Protein AF-A0A3S9YMA2-F1 (afdb_monomer)

Mean predicted aligned error: 4.72 Å

Organism: NCBI:txid47763

Radius of gyration: 15.09 Å; Cα contacts (8 Å, |Δi|>4): 323; chains: 1; bounding box: 39×30×45 Å

pLDDT: mean 90.82, std 11.55, range [39.09, 98.31]

InterPro domains:
  IPR035418 Transcription regulator HTH, AraC- type, ligand binding domain-like [PF14525] (20-142)

Secondary structure (DSSP, 8-state):
-EEEEEESTTS-GGGHHHHHHHHHHHHSS--EEE-TTGGG---EEEEEE-SS-EEEEEEESSEEEEE-HHHHHH--PPPEEEEEEEEE-EEEEEETTEEEEEETT-EEEEETTS-EEEEEE-SSS-EEEEEEEEEGGGS---------

Solvent-accessible surface area (backbone atoms only — not comparable to full-atom values): 7982 Å² total; per-residue (Å²): 123,51,77,49,80,48,67,26,76,91,44,60,44,72,54,13,34,62,51,48,52,54,50,46,45,71,76,44,81,67,58,49,75,50,53,93,43,42,70,56,32,60,31,40,40,37,39,39,42,65,79,79,32,37,40,34,42,37,38,28,57,40,36,37,39,36,36,46,69,68,56,51,74,72,50,92,67,78,56,31,34,36,40,36,39,27,73,33,34,37,38,37,41,35,45,81,94,45,73,45,79,42,46,54,80,37,76,49,79,44,57,60,83,51,47,34,42,37,40,43,33,23,69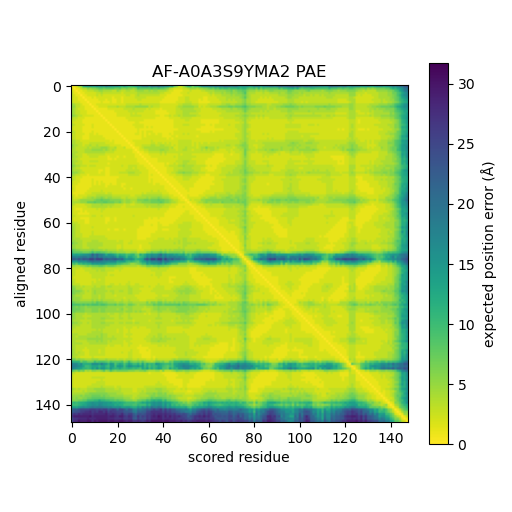,103,51,51,21,25,36,40,39,38,39,34,43,39,86,83,54,83,64,87,84,75,79,85,81,126

Sequence (148 aa):
MLVSNFSTEMVAAQDRFALWEEFATQSHMRNWMRSEHEDNFRATMRVLDMGDAQISTMTFPSLEVVRTPKLIRQQSDREFYQVNCVLAGAGGASQGDRNTSIRQGQLVLVDSSLPFRGQLHGEAENYAAVIIQLPRELLPLPWKPFNG

Foldseek 3Di:
DDKDKDWCPPPQQLCSQVVVLVVCVVQHQHWDKDDPRNSGKTKIKMWDDPDQKIKMKMWIAWMKTKDDPVSLVPDPDQKKKKKKQWQAFWWWKDWPPDIDTGHHRDIDIDTNNTIMMITTHHDVGTTIIMIMIHHCVVPVDPDDDDDD

Nearest PDB structures (foldseek):
  5fq0-assembly2_D  TM=7.059E-01  e=2.841E-05  Halomonas sp.
  5fpz-assembly1_A-2  TM=7.407E-01  e=8.085E-05  Yersinia enterocolitica subsp. enterocolitica 8081
  5fq0-assembly1_A  TM=6.322E-01  e=2.042E-05  Halomonas sp.
  3cew-assembly1_A  TM=6.800E-01  e=5.811E-05  Bacteroides fragilis NCTC 9343
  6o2d-assembly1_A  TM=7.081E-01  e=8.085E-05  Schizosaccharomyces pombe

Structure (mmCIF, N/CA/C/O backbone):
data_AF-A0A3S9YMA2-F1
#
_entry.id   AF-A0A3S9YMA2-F1
#
loop_
_atom_site.group_PDB
_atom_site.id
_atom_site.type_symbol
_atom_site.label_atom_id
_atom_site.label_alt_id
_atom_site.label_comp_id
_atom_site.label_asym_id
_atom_site.label_entity_id
_atom_site.label_seq_id
_atom_site.pdbx_PDB_ins_code
_atom_site.Cartn_x
_atom_site.Cartn_y
_atom_site.Cartn_z
_atom_site.occupancy
_atom_site.B_iso_or_equiv
_atom_site.auth_seq_id
_atom_site.auth_comp_id
_atom_site.auth_asym_id
_atom_site.auth_atom_id
_atom_site.pdbx_PDB_model_num
ATOM 1 N N . MET A 1 1 ? 7.849 -18.298 9.539 1.00 72.88 1 MET A N 1
ATOM 2 C CA . MET A 1 1 ? 6.623 -17.659 9.031 1.00 72.88 1 MET A CA 1
ATOM 3 C C . MET A 1 1 ? 5.928 -16.999 10.206 1.00 72.88 1 MET A C 1
ATOM 5 O O . MET A 1 1 ? 5.476 -17.706 11.101 1.00 72.88 1 MET A O 1
ATOM 9 N N . LEU A 1 2 ? 5.952 -15.669 10.255 1.00 90.94 2 LEU A N 1
ATOM 10 C CA . LEU A 1 2 ? 5.383 -14.867 11.342 1.00 90.94 2 LEU A CA 1
ATOM 11 C C . LEU A 1 2 ? 4.102 -14.192 10.846 1.00 90.94 2 LEU A C 1
ATOM 13 O O . LEU A 1 2 ? 4.028 -13.798 9.683 1.00 90.94 2 LEU A O 1
ATOM 17 N N . VAL A 1 3 ? 3.101 -14.076 11.720 1.00 94.38 3 VAL A N 1
ATOM 18 C CA . VAL A 1 3 ? 1.852 -13.365 11.429 1.00 94.38 3 VAL A CA 1
ATOM 19 C C . VAL A 1 3 ? 1.690 -12.210 12.403 1.00 94.38 3 VAL A C 1
ATOM 21 O O . VAL A 1 3 ? 1.643 -12.433 13.611 1.00 94.38 3 VAL A O 1
ATOM 24 N N . SER A 1 4 ? 1.522 -11.008 11.864 1.00 95.31 4 SER A N 1
ATOM 25 C CA . SER A 1 4 ? 1.221 -9.793 12.622 1.00 95.31 4 SER A CA 1
ATOM 26 C C . SER A 1 4 ? -0.198 -9.332 12.304 1.00 95.31 4 SER A C 1
ATOM 28 O O . SER A 1 4 ? -0.601 -9.325 11.142 1.00 95.31 4 SER A O 1
ATOM 30 N N . ASN A 1 5 ? -0.963 -8.952 13.327 1.00 96.50 5 ASN A N 1
ATOM 31 C CA . ASN A 1 5 ? -2.301 -8.380 13.171 1.00 96.50 5 ASN A CA 1
ATOM 32 C C . ASN A 1 5 ? -2.299 -6.953 13.717 1.00 96.50 5 ASN A C 1
ATOM 34 O O . ASN A 1 5 ? -1.744 -6.700 14.784 1.00 96.50 5 ASN A O 1
ATOM 38 N N . PHE A 1 6 ? -2.952 -6.053 12.998 1.00 97.25 6 PHE A N 1
ATOM 39 C CA . PHE A 1 6 ? -3.054 -4.638 13.308 1.00 97.25 6 PHE A CA 1
ATOM 40 C C . PHE A 1 6 ? -4.496 -4.165 13.100 1.00 97.25 6 PHE A C 1
ATOM 42 O O . PHE A 1 6 ? -5.152 -4.542 12.126 1.00 97.25 6 PHE A O 1
ATOM 49 N N . SER A 1 7 ? -4.993 -3.340 14.018 1.00 97.69 7 SER A N 1
ATOM 50 C CA . SER A 1 7 ? -6.315 -2.717 13.939 1.00 97.69 7 SER A CA 1
ATOM 51 C C . SER A 1 7 ? -6.288 -1.357 14.626 1.00 97.69 7 SER A C 1
ATOM 53 O O . SER A 1 7 ? -5.723 -1.222 15.712 1.00 97.69 7 SER A O 1
ATOM 55 N N . THR A 1 8 ? -6.938 -0.362 14.023 1.00 97.94 8 THR A N 1
ATOM 56 C CA . THR A 1 8 ? -7.112 0.970 14.623 1.00 97.94 8 THR A CA 1
ATOM 57 C C . THR A 1 8 ? -8.411 1.103 15.428 1.00 97.94 8 THR A C 1
ATOM 59 O O . THR A 1 8 ? -8.684 2.162 15.992 1.00 97.94 8 THR A O 1
ATOM 62 N N . GLU A 1 9 ? -9.233 0.050 15.526 1.00 94.88 9 GLU A N 1
ATOM 63 C CA . GLU A 1 9 ? -10.564 0.123 16.153 1.00 94.88 9 GLU A CA 1
ATOM 64 C C . GLU A 1 9 ? -10.530 0.557 17.622 1.00 94.88 9 GLU A C 1
ATOM 66 O O . GLU A 1 9 ? -11.373 1.348 18.050 1.00 94.88 9 GLU A O 1
ATOM 71 N N . MET A 1 10 ? -9.536 0.076 18.371 1.00 95.00 10 MET A N 1
ATOM 72 C CA . MET A 1 10 ? -9.362 0.355 19.802 1.00 95.00 10 MET A CA 1
ATOM 73 C C . MET A 1 10 ? -8.494 1.591 20.078 1.00 95.00 10 MET A C 1
ATOM 75 O O . MET A 1 10 ? -8.147 1.863 21.224 1.00 95.00 10 MET A O 1
ATOM 79 N N . VAL A 1 11 ? -8.144 2.344 19.034 1.00 97.25 11 VAL A N 1
ATOM 80 C CA . VAL A 1 11 ? -7.340 3.569 19.113 1.00 97.25 11 VAL A CA 1
ATOM 81 C C . VAL A 1 11 ? -8.274 4.779 19.096 1.00 97.25 11 VAL A C 1
ATOM 83 O O . VAL A 1 11 ? -9.330 4.741 18.451 1.00 97.25 11 VAL A O 1
ATOM 86 N N . ALA A 1 12 ? -7.910 5.849 19.807 1.00 97.56 12 ALA A N 1
ATOM 87 C CA . ALA A 1 12 ? -8.648 7.110 19.771 1.00 97.56 12 ALA A CA 1
ATOM 88 C C . ALA A 1 12 ? -8.699 7.654 18.334 1.00 97.56 12 ALA A C 1
ATOM 90 O O . ALA A 1 12 ? -7.711 7.572 17.613 1.00 97.56 12 ALA A O 1
ATOM 91 N N . ALA A 1 13 ? -9.853 8.182 17.909 1.00 97.31 13 ALA A N 1
ATOM 92 C CA . ALA A 1 13 ? -10.137 8.471 16.497 1.00 97.31 13 ALA A CA 1
ATOM 93 C C . ALA A 1 13 ? -9.059 9.337 15.816 1.00 97.31 13 ALA A C 1
ATOM 95 O O . ALA A 1 13 ? -8.569 8.963 14.753 1.00 97.31 13 ALA A O 1
ATOM 96 N N . GLN A 1 14 ? -8.631 10.399 16.501 1.00 96.75 14 GLN A N 1
ATOM 97 C CA . GLN A 1 14 ? -7.607 11.348 16.054 1.00 96.75 14 GLN A CA 1
ATOM 98 C C . GLN A 1 14 ? -6.211 10.731 15.841 1.00 96.75 14 GLN A C 1
ATOM 100 O O . GLN A 1 14 ? -5.421 11.260 15.070 1.00 96.75 14 GLN A O 1
ATOM 105 N N . ASP A 1 15 ? -5.907 9.607 16.497 1.00 97.94 15 ASP A N 1
ATOM 106 C CA . ASP A 1 15 ? -4.587 8.965 16.441 1.00 97.94 15 ASP A CA 1
ATOM 107 C C . ASP A 1 15 ? -4.554 7.797 15.436 1.00 97.94 15 ASP A C 1
ATOM 109 O O . ASP A 1 15 ? -3.498 7.227 15.155 1.00 97.94 15 ASP A O 1
ATOM 113 N N . ARG A 1 16 ? -5.712 7.414 14.875 1.00 98.25 16 ARG A N 1
ATOM 114 C CA . ARG A 1 16 ? -5.843 6.213 14.033 1.00 98.25 16 ARG A CA 1
ATOM 115 C C . ARG A 1 16 ? -5.034 6.295 12.751 1.00 98.25 16 ARG A C 1
ATOM 117 O O . ARG A 1 16 ? -4.395 5.313 12.381 1.00 98.25 16 ARG A O 1
ATOM 124 N N . PHE A 1 17 ? -5.091 7.434 12.066 1.00 98.19 17 PHE A N 1
ATOM 125 C CA . PHE A 1 17 ? -4.413 7.593 10.784 1.00 98.19 17 PHE A CA 1
ATOM 126 C C . PHE A 1 17 ? -2.895 7.624 10.948 1.00 98.19 17 PHE A C 1
ATOM 128 O O . PHE A 1 17 ? -2.199 6.903 10.239 1.00 98.19 17 PHE A O 1
ATOM 135 N N . ALA A 1 18 ? -2.393 8.374 11.933 1.00 97.56 18 ALA A N 1
ATOM 136 C CA . ALA A 1 18 ? -0.966 8.422 12.240 1.00 97.56 18 ALA A CA 1
ATOM 137 C C . ALA A 1 18 ? -0.414 7.023 12.565 1.00 97.56 18 ALA A C 1
ATOM 139 O O . ALA A 1 18 ? 0.621 6.621 12.036 1.00 97.56 18 ALA A O 1
ATOM 140 N N . LEU A 1 19 ? -1.149 6.242 13.365 1.00 97.56 19 LEU A N 1
ATOM 141 C CA . LEU A 1 19 ? -0.754 4.873 13.685 1.00 97.56 19 LEU A CA 1
ATOM 142 C C . LEU A 1 19 ? -0.812 3.940 12.462 1.00 97.56 19 LEU A C 1
ATOM 144 O O . LEU A 1 19 ? 0.060 3.088 12.294 1.00 97.56 19 LEU A O 1
ATOM 148 N N . TRP A 1 20 ? -1.823 4.087 11.600 1.00 97.62 20 TRP A N 1
ATOM 149 C CA . TRP A 1 20 ? -1.891 3.351 10.334 1.00 97.62 20 TRP A CA 1
ATOM 150 C C . TRP A 1 20 ? -0.695 3.669 9.430 1.00 97.62 20 TRP A C 1
ATOM 152 O O . TRP A 1 20 ? -0.083 2.748 8.892 1.00 97.62 20 TRP A O 1
ATOM 162 N N . GLU A 1 21 ? -0.343 4.949 9.279 1.00 97.06 21 GLU A N 1
ATOM 163 C CA . GLU A 1 21 ? 0.790 5.382 8.459 1.00 97.06 21 GLU A CA 1
ATOM 164 C C . GLU A 1 21 ? 2.114 4.810 8.974 1.00 97.06 21 GLU A C 1
ATOM 166 O O . GLU A 1 21 ? 2.921 4.312 8.181 1.00 97.06 21 GLU A O 1
ATOM 171 N N . GLU A 1 22 ? 2.322 4.836 10.291 1.00 96.00 22 GLU A N 1
ATOM 172 C CA . GLU A 1 22 ? 3.498 4.245 10.922 1.00 96.00 22 GLU A CA 1
ATOM 173 C C . GLU A 1 22 ? 3.581 2.743 10.631 1.00 96.00 22 GLU A C 1
ATOM 175 O O . GLU A 1 22 ? 4.610 2.269 10.142 1.00 96.00 22 GLU A O 1
ATOM 180 N N . PHE A 1 23 ? 2.492 2.005 10.868 1.00 95.69 23 PHE A N 1
ATOM 181 C CA . PHE A 1 23 ? 2.464 0.561 10.656 1.00 95.69 23 PHE A CA 1
ATOM 182 C C . PHE A 1 23 ? 2.682 0.201 9.181 1.00 95.69 23 PHE A C 1
ATOM 184 O O . PHE A 1 23 ? 3.560 -0.601 8.870 1.00 95.69 23 PHE A O 1
ATOM 191 N N . ALA A 1 24 ? 1.956 0.847 8.263 1.00 94.75 24 ALA A N 1
ATOM 192 C CA . ALA A 1 24 ? 2.082 0.616 6.826 1.00 94.75 24 ALA A CA 1
ATOM 193 C C . ALA A 1 24 ? 3.486 0.960 6.298 1.00 94.75 24 ALA A C 1
ATOM 195 O O . ALA A 1 24 ? 3.993 0.286 5.407 1.00 94.75 24 ALA A O 1
ATOM 196 N N . THR A 1 25 ? 4.149 1.973 6.863 1.00 91.50 25 THR A N 1
ATOM 197 C CA . THR A 1 25 ? 5.535 2.325 6.513 1.00 91.50 25 THR A CA 1
ATOM 198 C C . THR A 1 25 ? 6.550 1.273 6.964 1.00 91.50 25 THR A C 1
ATOM 200 O O . THR A 1 25 ? 7.616 1.164 6.359 1.00 91.50 25 THR A O 1
ATOM 203 N N . GLN A 1 26 ? 6.256 0.534 8.036 1.00 89.31 26 GLN A N 1
ATOM 204 C CA . GLN A 1 26 ? 7.120 -0.532 8.545 1.00 89.31 26 GLN A CA 1
ATOM 205 C C . GLN A 1 26 ? 6.874 -1.865 7.833 1.00 89.31 26 GLN A C 1
ATOM 207 O O . GLN A 1 26 ? 7.820 -2.624 7.628 1.00 89.31 26 GLN A O 1
ATOM 212 N N . SER A 1 27 ? 5.624 -2.165 7.470 1.00 87.81 27 SER A N 1
ATOM 213 C CA . SER A 1 27 ? 5.280 -3.414 6.788 1.00 87.81 27 SER A CA 1
ATOM 214 C C . SER A 1 27 ? 5.489 -3.347 5.279 1.00 87.81 27 SER A C 1
ATOM 216 O O . SER A 1 27 ? 5.941 -4.333 4.704 1.00 87.81 27 SER A O 1
ATOM 218 N N . HIS A 1 28 ? 5.203 -2.210 4.641 1.00 89.94 28 HIS A N 1
ATOM 219 C CA . HIS A 1 28 ? 5.225 -2.064 3.186 1.00 89.94 28 HIS A CA 1
ATOM 220 C C . HIS A 1 28 ? 6.333 -1.140 2.693 1.00 89.94 28 HIS A C 1
ATOM 222 O O . HIS A 1 28 ? 7.029 -0.479 3.460 1.00 89.94 28 HIS A O 1
ATOM 228 N N . MET A 1 29 ? 6.489 -1.063 1.366 1.00 88.56 29 MET A N 1
ATOM 229 C CA . MET A 1 29 ? 7.338 -0.031 0.775 1.00 88.56 29 MET A CA 1
ATOM 230 C C . MET A 1 29 ? 6.850 1.349 1.223 1.00 88.56 29 MET A C 1
ATOM 232 O O . MET A 1 29 ? 5.651 1.629 1.204 1.00 88.56 29 MET A O 1
ATOM 236 N N . ARG A 1 30 ? 7.779 2.231 1.600 1.00 90.88 30 ARG A N 1
ATOM 237 C CA . ARG A 1 30 ? 7.412 3.549 2.119 1.00 90.88 30 ARG A CA 1
ATOM 238 C C . ARG A 1 30 ? 6.690 4.379 1.056 1.00 90.88 30 ARG A C 1
ATOM 240 O O . ARG A 1 30 ? 7.196 4.564 -0.054 1.00 90.88 30 ARG A O 1
ATOM 247 N N . ASN A 1 31 ? 5.550 4.944 1.434 1.00 94.12 31 ASN A N 1
ATOM 248 C CA . ASN A 1 31 ? 4.759 5.852 0.613 1.00 94.12 31 ASN A CA 1
ATOM 249 C C . ASN A 1 31 ? 4.336 7.063 1.444 1.00 94.12 31 ASN A C 1
ATOM 251 O O . ASN A 1 31 ? 4.257 6.977 2.664 1.00 94.12 31 ASN A O 1
ATOM 255 N N . TRP A 1 32 ? 4.031 8.170 0.776 1.00 96.31 32 TR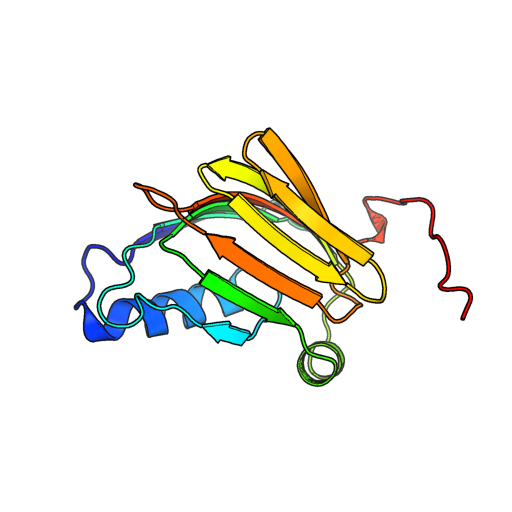P A N 1
ATOM 256 C CA . TRP A 1 32 ? 3.191 9.211 1.359 1.00 96.31 32 TRP A CA 1
ATOM 257 C C . TRP A 1 32 ? 1.736 8.771 1.291 1.00 96.31 32 TRP A C 1
ATOM 259 O O . TRP A 1 32 ? 1.315 8.227 0.266 1.00 96.31 32 TRP A O 1
ATOM 269 N N . MET A 1 33 ? 0.982 9.033 2.352 1.00 97.69 33 MET A N 1
ATOM 270 C CA . MET A 1 33 ? -0.432 8.693 2.448 1.00 97.69 33 MET A CA 1
ATOM 271 C C . MET A 1 33 ? -1.260 9.927 2.798 1.00 97.69 33 MET A C 1
ATOM 273 O O . MET A 1 33 ? -0.789 10.815 3.501 1.00 97.69 33 MET A O 1
ATOM 277 N N . ARG A 1 34 ? -2.488 9.988 2.283 1.00 97.31 34 ARG A N 1
ATOM 278 C CA . ARG A 1 34 ? -3.483 11.014 2.626 1.00 97.31 34 ARG A CA 1
ATOM 279 C C . ARG A 1 34 ? -4.876 10.412 2.570 1.00 97.31 34 ARG A C 1
ATOM 281 O O . ARG A 1 34 ? -5.148 9.596 1.689 1.00 97.31 34 ARG A O 1
ATOM 288 N N . SER A 1 35 ? -5.770 10.830 3.454 1.00 96.62 35 SER A N 1
ATOM 289 C CA . SER A 1 35 ? -7.166 10.390 3.430 1.00 96.62 35 SER A CA 1
ATOM 290 C C . SER A 1 35 ? -8.122 11.552 3.691 1.00 96.62 35 SER A C 1
ATOM 292 O O . SER A 1 35 ? -7.779 12.537 4.330 1.00 96.62 35 SER A O 1
ATOM 294 N N . GLU A 1 36 ? -9.357 11.441 3.211 1.00 94.88 36 GLU A N 1
ATOM 295 C CA . GLU A 1 36 ? -10.450 12.320 3.656 1.00 94.88 36 GLU A CA 1
ATOM 296 C C . GLU A 1 36 ? -11.011 11.878 5.020 1.00 94.88 36 GLU A C 1
ATOM 298 O O . GLU A 1 36 ? -11.837 12.562 5.615 1.00 94.88 36 GLU A O 1
ATOM 303 N N . HIS A 1 37 ? -10.550 10.731 5.529 1.00 94.75 37 HIS A N 1
ATOM 304 C CA . HIS A 1 37 ? -10.999 10.109 6.770 1.00 94.75 37 HIS A CA 1
ATOM 305 C C . HIS A 1 37 ? -9.916 10.114 7.861 1.00 94.75 37 HIS A C 1
ATOM 307 O O . HIS A 1 37 ? -9.955 9.263 8.750 1.00 94.75 37 HIS A O 1
ATOM 313 N N . GLU A 1 38 ? -8.943 11.032 7.805 1.00 95.81 38 GLU A N 1
ATOM 314 C CA . GLU A 1 38 ? -7.831 11.096 8.773 1.00 95.81 38 GLU A CA 1
ATOM 315 C C . GLU A 1 38 ? -8.321 11.235 10.222 1.00 95.81 38 GLU A C 1
ATOM 317 O O . GLU A 1 38 ? -7.818 10.538 11.103 1.00 95.81 38 GLU A O 1
ATOM 322 N N . ASP A 1 39 ? -9.389 12.007 10.447 1.00 95.19 39 ASP A N 1
ATOM 323 C CA . ASP A 1 39 ? -10.002 12.217 11.768 1.00 95.19 39 ASP A CA 1
ATOM 324 C C . ASP A 1 39 ? -10.571 10.931 12.403 1.00 95.19 39 ASP A C 1
ATOM 326 O O . ASP A 1 39 ? -10.870 10.896 13.600 1.00 95.19 39 ASP A O 1
ATOM 330 N N . ASN A 1 40 ? -10.797 9.876 11.608 1.00 95.69 40 ASN A N 1
ATOM 331 C CA . ASN A 1 40 ? -11.425 8.637 12.065 1.00 95.69 40 ASN A CA 1
ATOM 332 C C . ASN A 1 40 ? -11.099 7.424 11.170 1.00 95.69 40 ASN A C 1
ATOM 334 O O . ASN A 1 40 ? -11.992 6.704 10.711 1.00 95.69 40 ASN A O 1
ATOM 338 N N . PHE A 1 41 ? -9.813 7.174 10.928 1.00 96.75 41 PHE A N 1
ATOM 339 C CA . PHE A 1 41 ? -9.362 6.163 9.969 1.00 96.75 41 PHE A CA 1
ATOM 340 C C . PHE A 1 41 ? -9.466 4.723 10.513 1.00 96.75 41 PHE A C 1
ATOM 342 O O . PHE A 1 41 ? -8.525 4.178 11.094 1.00 96.75 41 PHE A O 1
ATOM 349 N N . ARG A 1 42 ? -10.632 4.083 10.367 1.00 96.56 42 ARG A N 1
ATOM 350 C CA . ARG A 1 42 ? -10.880 2.703 10.832 1.00 96.56 42 ARG A CA 1
ATOM 351 C C . ARG A 1 42 ? -10.322 1.675 9.852 1.00 96.56 42 ARG A C 1
ATOM 353 O O . ARG A 1 42 ? -10.939 1.410 8.826 1.00 96.56 42 ARG A O 1
ATOM 360 N N . ALA A 1 43 ? -9.193 1.073 10.196 1.00 97.38 43 ALA A N 1
ATOM 361 C CA . ALA A 1 43 ? -8.469 0.169 9.323 1.00 97.38 43 ALA A CA 1
ATOM 362 C C . ALA A 1 43 ? -7.991 -1.084 10.055 1.00 97.38 43 ALA A C 1
ATOM 364 O O . ALA A 1 43 ? -7.735 -1.074 11.261 1.00 97.38 43 ALA A O 1
ATOM 365 N N . THR A 1 44 ? -7.848 -2.163 9.293 1.00 98.00 44 THR A N 1
ATOM 366 C CA . THR A 1 44 ? -7.259 -3.422 9.749 1.00 9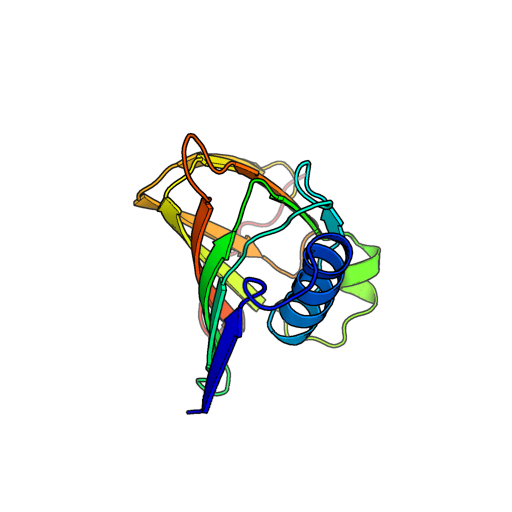8.00 44 THR A CA 1
ATOM 367 C C . THR A 1 44 ? -6.218 -3.894 8.748 1.00 98.00 44 THR A C 1
ATOM 369 O O . THR A 1 44 ? -6.346 -3.671 7.543 1.00 98.00 44 THR A O 1
ATOM 372 N N . MET A 1 45 ? -5.177 -4.549 9.249 1.00 98.00 45 MET A N 1
ATOM 373 C CA . MET A 1 45 ? -4.142 -5.167 8.435 1.00 98.00 45 MET A CA 1
ATOM 374 C C . MET A 1 45 ? -3.671 -6.456 9.097 1.00 98.00 45 MET A C 1
ATOM 376 O O . MET A 1 45 ? -3.453 -6.518 10.305 1.00 98.00 45 MET A O 1
ATOM 380 N N . ARG A 1 46 ? -3.475 -7.494 8.294 1.00 97.94 46 ARG A N 1
ATOM 381 C CA . ARG A 1 46 ? -2.807 -8.724 8.704 1.00 97.94 46 ARG A CA 1
ATOM 382 C C . ARG A 1 46 ? -1.656 -8.975 7.759 1.00 97.94 46 ARG A C 1
ATOM 384 O O . ARG A 1 46 ? -1.864 -8.975 6.552 1.00 97.94 46 ARG A O 1
ATOM 391 N N . VAL A 1 47 ? -0.472 -9.195 8.307 1.00 97.69 47 VAL A N 1
ATOM 392 C CA . VAL A 1 47 ? 0.771 -9.375 7.559 1.00 97.69 47 VAL A CA 1
ATOM 393 C C . VAL A 1 47 ? 1.314 -10.771 7.829 1.00 97.69 47 VAL A C 1
ATOM 395 O O . VAL A 1 47 ? 1.393 -11.202 8.977 1.00 97.69 47 VAL A O 1
ATOM 398 N N . LEU A 1 48 ? 1.667 -11.471 6.760 1.00 96.81 48 LEU A N 1
ATOM 399 C CA . LEU A 1 48 ? 2.315 -12.770 6.739 1.00 96.81 48 LEU A CA 1
ATOM 400 C C . LEU A 1 48 ? 3.712 -12.598 6.140 1.00 96.81 48 LEU A C 1
ATOM 402 O O . LEU A 1 48 ? 3.853 -12.309 4.951 1.00 96.81 48 LEU A O 1
ATOM 406 N N . ASP A 1 49 ? 4.730 -12.812 6.965 1.00 93.62 49 ASP A N 1
ATOM 407 C CA . ASP A 1 49 ? 6.128 -12.812 6.540 1.00 93.62 49 ASP A CA 1
ATOM 408 C C . ASP A 1 49 ? 6.539 -14.218 6.069 1.00 93.62 49 ASP A C 1
ATOM 410 O O . ASP A 1 49 ? 6.469 -15.199 6.832 1.00 93.62 49 ASP A O 1
ATOM 414 N N . MET A 1 50 ? 6.954 -14.306 4.802 1.00 91.62 50 MET A N 1
ATOM 415 C CA . MET A 1 50 ? 7.405 -15.523 4.125 1.00 91.62 50 MET A CA 1
ATOM 416 C C . MET A 1 50 ? 8.892 -15.459 3.724 1.00 91.62 50 MET A C 1
ATOM 418 O O . MET A 1 50 ? 9.305 -16.137 2.783 1.00 91.62 50 MET A O 1
ATOM 422 N N . GLY A 1 51 ? 9.711 -14.681 4.436 1.00 89.38 51 GLY A N 1
ATOM 423 C CA . GLY A 1 51 ? 11.129 -14.490 4.136 1.00 89.38 51 GLY A CA 1
ATOM 424 C C . GLY A 1 51 ? 11.320 -13.398 3.091 1.00 89.38 51 GLY A C 1
ATOM 425 O O . GLY A 1 51 ? 11.132 -12.223 3.381 1.00 89.38 51 GLY A O 1
ATOM 426 N N . ASP A 1 52 ? 11.678 -13.776 1.864 1.00 87.69 52 ASP A N 1
ATOM 427 C CA . ASP A 1 52 ? 11.902 -12.800 0.790 1.00 87.69 52 ASP A CA 1
ATOM 428 C C . ASP A 1 52 ? 10.602 -12.151 0.289 1.00 87.69 52 ASP A C 1
ATOM 430 O O . ASP A 1 52 ? 10.661 -11.119 -0.365 1.00 87.69 52 ASP A O 1
ATOM 434 N N . ALA A 1 53 ? 9.432 -12.726 0.580 1.00 91.00 53 ALA A N 1
ATOM 435 C CA . ALA A 1 53 ? 8.137 -12.174 0.195 1.00 91.00 53 ALA A CA 1
ATOM 436 C C . ALA A 1 53 ? 7.257 -11.890 1.416 1.00 91.00 53 ALA A C 1
ATOM 438 O O . ALA A 1 53 ? 7.322 -12.581 2.435 1.00 91.00 53 ALA A O 1
ATOM 439 N N . GLN A 1 54 ? 6.370 -10.910 1.272 1.00 93.81 54 GLN A N 1
ATOM 440 C CA . GLN A 1 54 ? 5.366 -10.563 2.268 1.00 93.81 54 GLN A CA 1
ATOM 441 C C . GLN A 1 54 ? 3.975 -10.588 1.634 1.00 93.81 54 GLN A C 1
ATOM 443 O O . GLN A 1 54 ? 3.774 -10.072 0.534 1.00 93.81 54 GLN A O 1
ATOM 448 N N . ILE A 1 55 ? 3.005 -11.167 2.339 1.00 96.94 55 ILE A N 1
ATOM 449 C CA . ILE A 1 55 ? 1.589 -11.119 1.965 1.00 96.94 55 ILE A CA 1
ATOM 450 C C . ILE A 1 55 ? 0.844 -10.367 3.052 1.00 96.94 55 ILE A C 1
ATOM 452 O O . ILE A 1 55 ? 1.046 -10.613 4.236 1.00 96.94 55 ILE A O 1
ATOM 456 N N . SER A 1 56 ? -0.056 -9.475 2.670 1.00 97.75 56 SER A N 1
ATOM 457 C CA . SER A 1 56 ? -0.907 -8.772 3.618 1.00 97.75 56 SER A CA 1
ATOM 458 C C . SER A 1 56 ? -2.344 -8.709 3.135 1.00 97.75 56 SER A C 1
ATOM 460 O O . SER A 1 56 ? -2.603 -8.610 1.941 1.00 97.75 56 SER A O 1
ATOM 462 N N . THR A 1 57 ? -3.285 -8.773 4.068 1.00 98.19 57 THR A N 1
ATOM 463 C CA . THR A 1 57 ? -4.699 -8.484 3.819 1.00 98.19 57 THR A CA 1
ATOM 464 C C . THR A 1 57 ? -5.082 -7.255 4.610 1.00 98.19 57 THR A C 1
ATOM 466 O O . THR A 1 57 ? -4.729 -7.164 5.787 1.00 98.19 57 THR A O 1
ATOM 469 N N . MET A 1 58 ? -5.806 -6.328 3.999 1.00 97.50 58 MET A N 1
ATOM 470 C CA . MET A 1 58 ? -6.148 -5.074 4.654 1.00 97.50 58 MET A CA 1
ATOM 471 C C . MET A 1 58 ? -7.483 -4.520 4.191 1.00 97.50 58 MET A C 1
ATOM 473 O O . MET A 1 58 ? -7.890 -4.726 3.046 1.00 97.50 58 MET A O 1
ATOM 477 N N . THR A 1 59 ? -8.100 -3.775 5.101 1.00 97.81 59 THR A N 1
ATOM 478 C CA . THR A 1 59 ? -9.353 -3.061 4.893 1.00 97.81 59 THR A CA 1
ATOM 479 C C . THR A 1 59 ? -9.196 -1.661 5.467 1.00 97.81 59 THR A C 1
ATOM 481 O O . THR A 1 59 ? -8.811 -1.534 6.630 1.00 97.81 59 THR A O 1
ATOM 484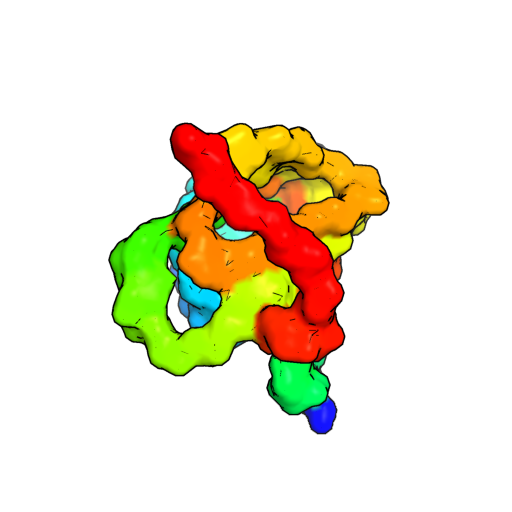 N N . PHE A 1 60 ? -9.467 -0.622 4.678 1.00 97.38 60 PHE A N 1
ATOM 485 C CA . PHE A 1 60 ? -9.279 0.774 5.083 1.00 97.38 60 PHE A CA 1
ATOM 486 C C . PHE A 1 60 ? -10.195 1.738 4.293 1.00 97.38 60 PHE A C 1
ATOM 488 O O . PHE A 1 60 ? -10.645 1.381 3.203 1.00 97.38 60 PHE A O 1
ATOM 495 N N . PRO A 1 61 ? -10.500 2.946 4.810 1.00 96.81 61 PRO A N 1
ATOM 496 C CA . PRO A 1 61 ? -11.276 3.962 4.089 1.00 96.81 61 PRO A CA 1
ATOM 497 C C . PRO A 1 61 ? -10.559 4.478 2.833 1.00 96.81 61 PRO A C 1
ATOM 499 O O . PRO A 1 61 ? -9.417 4.119 2.578 1.00 96.81 61 PRO A O 1
ATOM 502 N N . SER A 1 62 ? -11.181 5.374 2.063 1.00 96.56 62 SER A N 1
ATOM 503 C CA . SER A 1 62 ? -10.528 5.971 0.887 1.00 96.56 62 SER A CA 1
ATOM 504 C C . SER A 1 62 ? -9.144 6.555 1.214 1.00 96.56 62 SER A C 1
ATOM 506 O O . SER A 1 62 ? -8.985 7.302 2.181 1.00 96.56 62 SER A O 1
ATOM 508 N N . LEU A 1 63 ? -8.139 6.206 0.411 1.00 97.44 63 LEU A N 1
ATOM 509 C CA . LEU A 1 63 ? -6.729 6.493 0.659 1.00 97.44 63 LEU A CA 1
ATOM 510 C C . LEU A 1 63 ? -6.023 6.873 -0.642 1.00 97.44 63 LEU A C 1
ATOM 512 O O . LEU A 1 63 ? -6.092 6.171 -1.651 1.00 97.44 63 LEU A O 1
ATOM 516 N N . GLU A 1 64 ? -5.285 7.970 -0.596 1.00 97.94 64 GLU A N 1
ATOM 517 C CA . GLU A 1 64 ? -4.325 8.343 -1.620 1.00 97.94 64 GLU A CA 1
ATOM 518 C C . GLU A 1 64 ? -2.927 7.900 -1.192 1.00 97.94 64 GLU A C 1
ATOM 520 O O . GLU A 1 64 ? -2.504 8.144 -0.064 1.00 97.94 64 GLU A O 1
ATOM 525 N N . VAL A 1 65 ? -2.204 7.258 -2.109 1.00 97.50 65 VAL A N 1
ATOM 526 C CA . VAL A 1 65 ? -0.852 6.742 -1.883 1.00 97.50 65 VAL A CA 1
ATOM 527 C C . VAL A 1 65 ? 0.073 7.306 -2.951 1.00 97.50 65 VAL A C 1
ATOM 529 O O . VAL A 1 65 ? -0.218 7.215 -4.144 1.00 97.50 65 VAL A O 1
ATOM 532 N N . VAL A 1 66 ? 1.202 7.883 -2.546 1.00 97.31 66 VAL A N 1
ATOM 533 C CA . VAL A 1 66 ? 2.179 8.471 -3.469 1.00 97.31 66 VAL A CA 1
ATOM 534 C C . VAL A 1 66 ? 3.582 7.992 -3.141 1.00 97.31 66 VAL A C 1
ATOM 536 O O . VAL A 1 66 ? 4.117 8.253 -2.062 1.00 97.31 66 VAL A O 1
ATOM 539 N N . ARG A 1 67 ? 4.238 7.382 -4.125 1.00 94.88 67 ARG A N 1
ATOM 540 C CA . ARG A 1 67 ? 5.667 7.087 -4.060 1.00 94.88 67 ARG A CA 1
ATOM 541 C C . ARG A 1 67 ? 6.439 8.086 -4.897 1.00 94.88 67 ARG A C 1
ATOM 543 O O . ARG A 1 67 ? 6.209 8.229 -6.095 1.00 94.88 67 ARG A O 1
ATOM 550 N N . THR A 1 68 ? 7.364 8.792 -4.257 1.00 94.31 68 THR A N 1
ATOM 551 C CA . THR A 1 68 ? 8.127 9.875 -4.889 1.00 94.31 68 THR A CA 1
ATOM 552 C C . THR A 1 68 ? 9.554 9.436 -5.228 1.00 94.31 68 THR A C 1
ATOM 554 O O . THR A 1 68 ? 10.097 8.559 -4.551 1.00 94.31 68 THR A O 1
ATOM 557 N N . PRO A 1 69 ? 10.229 10.097 -6.191 1.00 93.06 69 PRO A N 1
ATOM 558 C CA . PRO A 1 69 ? 11.653 9.867 -6.453 1.00 93.06 69 PRO A CA 1
ATOM 559 C C . PRO A 1 69 ? 12.536 10.029 -5.209 1.00 93.06 69 PRO A C 1
ATOM 561 O O . PRO A 1 69 ? 13.538 9.334 -5.063 1.00 93.06 69 PRO A O 1
ATOM 564 N N . LYS A 1 70 ? 12.167 10.940 -4.298 1.00 92.31 70 LYS A N 1
ATOM 565 C CA . LYS A 1 70 ? 12.889 11.154 -3.039 1.00 92.31 70 LYS A CA 1
ATOM 566 C C . LYS A 1 70 ? 12.824 9.915 -2.145 1.00 92.31 70 LYS A C 1
ATOM 568 O O . LYS A 1 70 ? 13.863 9.497 -1.652 1.00 92.31 70 LYS A O 1
ATOM 573 N N . LEU A 1 71 ? 11.637 9.323 -1.981 1.00 90.88 71 LEU A N 1
ATOM 574 C CA . LEU A 1 71 ? 11.462 8.102 -1.188 1.00 90.88 71 LEU A CA 1
ATOM 575 C C . LEU A 1 71 ? 12.241 6.923 -1.779 1.00 90.88 71 LEU A C 1
ATOM 577 O O . LEU A 1 71 ? 12.880 6.190 -1.034 1.00 90.88 71 LEU A O 1
ATOM 581 N N . ILE A 1 72 ? 12.252 6.799 -3.108 1.00 90.62 72 ILE A N 1
ATOM 582 C CA . ILE A 1 72 ? 12.993 5.745 -3.814 1.00 90.62 72 ILE A CA 1
ATOM 583 C C . ILE A 1 72 ? 14.500 5.858 -3.546 1.00 90.62 72 ILE A C 1
ATOM 585 O O . ILE A 1 72 ? 15.131 4.872 -3.194 1.00 90.62 72 ILE A O 1
ATOM 589 N N . ARG A 1 73 ? 15.079 7.065 -3.642 1.00 88.62 73 ARG A N 1
ATOM 590 C CA . ARG A 1 73 ? 16.519 7.291 -3.394 1.00 88.62 73 ARG A CA 1
ATOM 591 C C . ARG A 1 73 ? 16.941 7.093 -1.938 1.00 88.62 73 ARG A C 1
ATOM 593 O O . ARG A 1 73 ? 18.116 6.869 -1.678 1.00 88.62 73 ARG A O 1
ATOM 600 N N . GLN A 1 74 ? 16.018 7.285 -0.998 1.00 84.06 74 GLN A N 1
ATOM 601 C CA . GLN A 1 74 ? 16.293 7.180 0.437 1.00 84.06 74 GLN A CA 1
ATOM 602 C C . GLN A 1 74 ? 16.259 5.738 0.946 1.00 84.06 74 GLN A C 1
ATOM 604 O O . GLN A 1 74 ? 16.733 5.487 2.051 1.00 84.06 74 GLN A O 1
ATOM 609 N N . GLN A 1 75 ? 15.690 4.810 0.179 1.00 70.94 75 GLN A N 1
ATOM 610 C CA . GLN A 1 75 ? 15.636 3.407 0.557 1.00 70.94 75 GLN A CA 1
ATOM 611 C C . GLN A 1 75 ? 16.853 2.650 0.022 1.00 70.94 75 GLN A C 1
ATOM 613 O O . GLN A 1 75 ? 17.250 2.803 -1.128 1.00 70.94 75 GLN A O 1
ATOM 618 N N . SER A 1 76 ? 17.417 1.800 0.878 1.00 63.28 76 SER A N 1
ATOM 619 C CA . SER A 1 76 ? 18.406 0.772 0.528 1.00 63.28 76 SER A CA 1
ATOM 620 C C . SER A 1 76 ? 17.748 -0.531 0.058 1.00 63.28 76 SER A C 1
ATOM 622 O O . SER A 1 76 ? 18.407 -1.565 -0.026 1.00 63.28 76 SER A O 1
ATOM 624 N N . ASP A 1 77 ? 16.434 -0.500 -0.152 1.00 60.12 77 ASP A N 1
ATOM 625 C CA . ASP A 1 77 ? 15.609 -1.673 -0.375 1.00 60.12 77 ASP A CA 1
ATOM 626 C C . ASP A 1 77 ? 15.986 -2.367 -1.685 1.00 60.12 77 ASP A C 1
ATOM 628 O O . ASP A 1 77 ? 16.200 -1.731 -2.721 1.00 60.12 77 ASP A O 1
ATOM 632 N N . ARG A 1 78 ? 16.000 -3.702 -1.636 1.00 68.56 78 ARG A N 1
ATOM 633 C CA . ARG A 1 78 ? 15.932 -4.548 -2.829 1.00 68.56 78 ARG A CA 1
ATOM 634 C C . ARG A 1 78 ? 14.707 -4.104 -3.633 1.00 68.56 78 ARG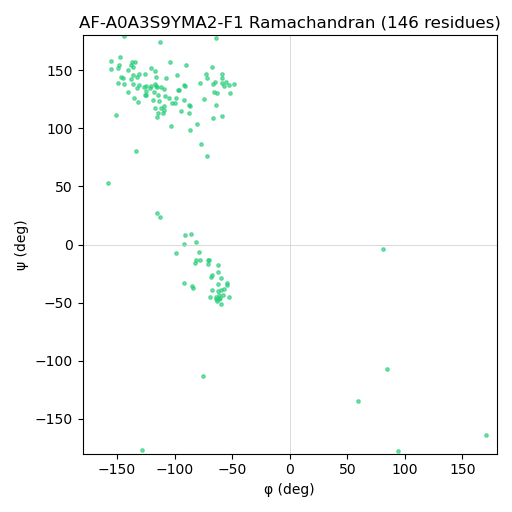 A C 1
ATOM 636 O O . ARG A 1 78 ? 13.665 -3.814 -3.058 1.00 68.56 78 ARG A O 1
ATOM 643 N N . GLU A 1 79 ? 14.807 -3.999 -4.949 1.00 81.62 79 GLU A N 1
ATOM 644 C CA . GLU A 1 79 ? 13.660 -3.567 -5.747 1.00 81.62 79 GLU A CA 1
ATOM 645 C C . GLU A 1 79 ? 12.537 -4.621 -5.672 1.00 81.62 79 GLU A C 1
ATOM 647 O O . GLU A 1 79 ? 12.780 -5.817 -5.871 1.00 81.62 79 GLU A O 1
ATOM 652 N N . PHE A 1 80 ? 11.304 -4.184 -5.404 1.00 88.44 80 PHE A N 1
ATOM 653 C CA . PHE A 1 80 ? 10.137 -5.044 -5.217 1.00 88.44 80 PHE A CA 1
ATOM 654 C C . PHE A 1 80 ? 9.076 -4.792 -6.290 1.00 88.44 80 PHE A C 1
ATOM 656 O O . PHE A 1 80 ? 8.858 -3.671 -6.751 1.00 88.44 80 PHE A O 1
ATOM 663 N N . TYR A 1 81 ? 8.339 -5.843 -6.622 1.00 92.25 81 TYR A N 1
ATOM 664 C CA . TYR A 1 81 ? 7.002 -5.713 -7.175 1.00 92.25 81 TYR A CA 1
ATOM 665 C C . TYR A 1 81 ? 5.977 -5.746 -6.048 1.00 92.25 81 TYR A C 1
ATOM 667 O O . TYR A 1 81 ? 6.071 -6.577 -5.144 1.00 92.25 81 TYR A O 1
ATOM 675 N N . GLN A 1 82 ? 4.978 -4.869 -6.130 1.00 93.94 82 GLN A N 1
ATOM 676 C CA . GLN A 1 82 ? 3.774 -4.949 -5.315 1.00 93.94 82 GLN A CA 1
ATOM 677 C C . GLN A 1 82 ? 2.589 -5.345 -6.196 1.00 93.94 82 GLN A C 1
ATOM 679 O O . GLN A 1 82 ? 2.195 -4.600 -7.094 1.00 93.94 82 GLN A O 1
ATOM 684 N N . VAL A 1 83 ? 2.011 -6.513 -5.930 1.00 95.25 83 VAL A N 1
ATOM 685 C CA . VAL A 1 83 ? 0.791 -7.000 -6.577 1.00 95.25 83 VAL A CA 1
ATOM 686 C C . VAL A 1 83 ? -0.381 -6.753 -5.639 1.00 95.25 83 VAL A C 1
ATOM 688 O O . VAL A 1 83 ? -0.397 -7.256 -4.521 1.00 95.25 83 VAL A O 1
ATOM 691 N N . ASN A 1 84 ? -1.370 -5.998 -6.100 1.00 96.44 84 ASN A N 1
ATOM 692 C CA . ASN A 1 84 ? -2.564 -5.649 -5.342 1.00 96.44 84 ASN A CA 1
ATOM 693 C C . ASN A 1 84 ? -3.756 -6.386 -5.955 1.00 96.44 84 ASN A C 1
ATOM 695 O O . ASN A 1 84 ? -4.130 -6.111 -7.093 1.00 96.44 84 ASN A O 1
ATOM 699 N N . CYS A 1 85 ? -4.339 -7.321 -5.215 1.00 97.94 85 CYS A N 1
ATOM 700 C CA . CYS A 1 85 ? -5.587 -7.991 -5.557 1.00 97.94 85 CYS A CA 1
ATOM 701 C C . CYS A 1 85 ? -6.745 -7.269 -4.879 1.00 97.94 85 CYS A C 1
ATOM 703 O O . CYS A 1 85 ? -6.815 -7.232 -3.649 1.00 97.94 85 CYS A O 1
ATOM 705 N N . VAL A 1 86 ? -7.632 -6.680 -5.676 1.00 97.31 86 VAL A N 1
ATOM 706 C CA . VAL A 1 86 ? -8.712 -5.827 -5.172 1.00 97.31 86 VAL A CA 1
ATOM 707 C C . VAL A 1 86 ? -9.925 -6.674 -4.826 1.00 97.31 86 VAL A C 1
ATOM 709 O O . VAL A 1 86 ? -10.559 -7.258 -5.705 1.00 97.31 86 VAL A O 1
ATOM 712 N N . LEU A 1 87 ? -10.252 -6.735 -3.539 1.00 97.06 87 LEU A N 1
ATOM 713 C CA . LEU A 1 87 ? -11.374 -7.511 -3.015 1.00 97.06 87 LEU A CA 1
ATOM 714 C C . LEU A 1 87 ? -12.659 -6.685 -2.931 1.00 97.06 87 LEU A C 1
ATOM 716 O O . LEU A 1 87 ? -13.737 -7.237 -3.142 1.00 97.06 87 LEU A O 1
ATOM 720 N N . ALA A 1 88 ? -12.540 -5.384 -2.654 1.00 96.50 88 ALA A N 1
ATOM 721 C CA . ALA A 1 88 ? -13.638 -4.421 -2.637 1.00 96.50 88 ALA A CA 1
ATOM 722 C C . ALA A 1 88 ? -13.115 -3.001 -2.903 1.00 96.50 88 ALA A C 1
ATOM 724 O O . ALA A 1 88 ? -11.975 -2.683 -2.554 1.00 96.50 88 ALA A O 1
ATOM 725 N N . GLY A 1 89 ? -13.962 -2.158 -3.493 1.00 95.31 89 GLY A N 1
ATOM 726 C CA . GLY A 1 89 ? -13.636 -0.781 -3.857 1.00 95.31 89 GLY A CA 1
ATOM 727 C C . GLY A 1 89 ? -13.140 -0.616 -5.296 1.00 95.31 89 GLY A C 1
ATOM 728 O O . GLY A 1 89 ? -13.078 -1.559 -6.094 1.00 95.31 89 GLY A O 1
ATOM 729 N N . ALA A 1 90 ? -12.795 0.623 -5.625 1.00 95.94 90 ALA A N 1
ATOM 730 C CA . ALA A 1 90 ? -12.359 1.040 -6.952 1.00 95.94 90 ALA A CA 1
ATOM 731 C C . ALA A 1 90 ? -11.272 2.112 -6.844 1.00 95.94 90 ALA A C 1
ATOM 733 O O . ALA A 1 90 ? -10.872 2.502 -5.749 1.00 95.94 90 ALA A O 1
ATOM 734 N N . GLY A 1 91 ? -10.754 2.588 -7.972 1.00 95.81 91 GLY A N 1
ATOM 735 C CA . GLY A 1 91 ? -9.691 3.578 -7.926 1.00 95.81 91 GLY A CA 1
ATOM 736 C C . GLY A 1 91 ? -9.026 3.892 -9.247 1.00 95.81 91 GLY A C 1
ATOM 737 O O . GLY A 1 91 ? -9.500 3.536 -10.329 1.00 95.81 91 GLY A O 1
ATOM 738 N N . GLY A 1 92 ? -7.864 4.516 -9.128 1.00 96.94 92 GLY A N 1
ATOM 739 C CA . GLY A 1 92 ? -6.932 4.741 -10.217 1.00 96.94 92 GLY A CA 1
ATOM 740 C C . GLY A 1 92 ? -5.495 4.541 -9.757 1.00 96.94 92 GLY A C 1
ATOM 741 O O . GLY A 1 92 ? -5.163 4.781 -8.598 1.00 96.94 92 GLY A O 1
ATOM 742 N N . ALA A 1 93 ? -4.632 4.120 -10.673 1.00 97.06 93 ALA A N 1
ATOM 743 C CA . ALA A 1 93 ? -3.191 4.122 -10.472 1.00 97.06 93 ALA A CA 1
ATOM 744 C C . ALA A 1 93 ? -2.477 4.722 -11.680 1.00 97.06 93 ALA A C 1
ATOM 746 O O . ALA A 1 93 ? -2.883 4.504 -12.825 1.00 97.06 93 ALA A O 1
ATOM 747 N N . SER A 1 94 ? -1.392 5.442 -11.408 1.00 96.69 94 SER A N 1
ATOM 748 C CA . SER A 1 94 ? -0.477 5.966 -12.413 1.00 96.69 94 SER A CA 1
ATOM 749 C C . SER A 1 94 ? 0.976 5.646 -12.077 1.00 96.69 94 SER A C 1
ATOM 751 O O . SER A 1 94 ? 1.394 5.764 -10.925 1.00 96.69 94 SER A O 1
ATOM 753 N N . GLN A 1 95 ? 1.754 5.237 -13.081 1.00 94.12 95 GLN A N 1
ATOM 754 C CA . GLN A 1 95 ? 3.193 4.981 -12.969 1.00 94.12 95 GLN A CA 1
ATOM 755 C C . GLN A 1 95 ? 3.869 5.240 -14.325 1.00 94.12 95 GLN A C 1
ATOM 757 O O . GLN A 1 95 ? 3.638 4.520 -15.300 1.00 94.12 95 GLN A O 1
ATOM 762 N N . GLY A 1 96 ? 4.692 6.290 -14.395 1.00 89.69 96 GLY A N 1
ATOM 763 C CA . GLY A 1 96 ? 5.169 6.834 -15.674 1.00 89.69 96 GLY A CA 1
ATOM 764 C C . GLY A 1 96 ? 3.996 7.291 -16.551 1.00 89.69 96 GLY A C 1
ATOM 765 O O . GLY A 1 96 ? 3.054 7.896 -16.046 1.00 89.69 96 GLY A O 1
ATOM 766 N N . ASP A 1 97 ? 4.013 6.934 -17.836 1.00 87.69 97 ASP A N 1
ATOM 767 C CA . ASP A 1 97 ? 2.930 7.242 -18.789 1.00 87.69 97 ASP A CA 1
ATOM 768 C C . ASP A 1 97 ? 1.739 6.274 -18.708 1.00 87.69 97 ASP A C 1
ATOM 770 O O . ASP A 1 97 ? 0.790 6.358 -19.492 1.00 87.69 97 ASP A O 1
ATOM 774 N N . ARG A 1 98 ? 1.774 5.307 -17.784 1.00 90.75 98 ARG A N 1
ATOM 775 C CA . ARG A 1 98 ? 0.700 4.325 -17.628 1.00 90.75 98 ARG A CA 1
ATOM 776 C C . ARG A 1 98 ? -0.303 4.827 -16.612 1.00 90.75 98 ARG A C 1
ATOM 778 O O . ARG A 1 98 ? 0.055 5.046 -15.460 1.00 90.75 98 ARG A O 1
ATOM 785 N N . ASN A 1 99 ? -1.559 4.908 -17.031 1.00 94.75 99 ASN A N 1
ATOM 786 C CA . ASN A 1 99 ? -2.707 5.157 -16.171 1.00 94.75 99 ASN A CA 1
ATOM 787 C C . ASN A 1 99 ? -3.680 3.985 -16.292 1.00 94.75 99 ASN A C 1
ATOM 789 O O . ASN A 1 99 ? -3.957 3.521 -17.398 1.00 94.75 99 ASN A O 1
ATOM 793 N N . THR A 1 100 ? -4.215 3.515 -15.169 1.00 93.31 100 THR A N 1
ATOM 794 C CA . THR A 1 100 ? -5.238 2.467 -15.148 1.00 93.31 100 THR A CA 1
ATOM 795 C C . THR A 1 100 ? -6.327 2.791 -14.140 1.00 93.31 100 THR A C 1
ATOM 797 O O . THR A 1 100 ? -6.049 3.289 -13.051 1.00 93.31 100 THR A O 1
ATOM 800 N N . SER A 1 101 ? -7.571 2.464 -14.486 1.00 96.25 101 SER A N 1
ATOM 801 C CA . SER A 1 101 ? -8.639 2.320 -13.497 1.00 96.25 101 SER A CA 1
ATOM 802 C C . SER A 1 101 ? -8.428 1.037 -12.700 1.00 96.25 101 SER A C 1
ATOM 804 O O . SER A 1 101 ? -8.002 0.031 -13.270 1.00 96.25 101 SER A O 1
ATOM 806 N N . ILE A 1 102 ? -8.797 1.061 -11.429 1.00 96.00 102 ILE A N 1
ATOM 807 C CA . ILE A 1 102 ? -8.798 -0.082 -10.524 1.00 96.00 102 ILE A CA 1
ATOM 808 C C . ILE A 1 102 ? -10.247 -0.462 -10.236 1.00 96.00 102 ILE A C 1
ATOM 810 O O . ILE A 1 102 ? -11.071 0.410 -9.954 1.00 96.00 102 ILE A O 1
ATOM 814 N N . ARG A 1 103 ? -10.560 -1.756 -10.303 1.00 95.38 103 ARG A N 1
ATOM 815 C CA . ARG A 1 103 ? -11.872 -2.308 -9.946 1.00 95.38 103 ARG A CA 1
ATOM 816 C C . ARG A 1 103 ? -11.723 -3.586 -9.131 1.00 95.38 103 ARG A C 1
ATOM 818 O O . ARG A 1 103 ? -10.715 -4.284 -9.244 1.00 95.38 103 ARG A O 1
ATOM 825 N N . GLN A 1 104 ? -12.762 -3.918 -8.373 1.00 95.56 104 GLN A N 1
ATOM 826 C CA . GLN A 1 104 ? -12.901 -5.213 -7.715 1.00 95.56 104 GLN A CA 1
ATOM 827 C C . GLN A 1 104 ? -12.622 -6.383 -8.679 1.00 95.56 104 GLN A C 1
ATOM 829 O O . GLN A 1 104 ? -13.033 -6.371 -9.840 1.00 95.56 104 GLN A O 1
ATOM 834 N N . GLY A 1 105 ? -11.902 -7.393 -8.187 1.00 95.19 105 GLY A N 1
ATOM 835 C CA . GLY A 1 105 ? -11.499 -8.582 -8.940 1.00 95.19 105 GLY A CA 1
ATOM 836 C C . GLY A 1 105 ? -10.265 -8.389 -9.826 1.00 95.19 105 GLY A C 1
ATOM 837 O O . GLY A 1 105 ? -9.807 -9.352 -10.440 1.00 95.19 105 GLY A O 1
ATOM 838 N N . GLN A 1 106 ? -9.708 -7.177 -9.907 1.00 95.94 106 GLN A N 1
ATOM 839 C CA . GLN A 1 106 ? -8.504 -6.915 -10.691 1.00 95.94 106 GLN A CA 1
ATOM 840 C C . GLN A 1 106 ? -7.220 -7.106 -9.880 1.00 95.94 106 GLN A C 1
ATOM 842 O O . GLN A 1 106 ? -7.184 -6.944 -8.658 1.00 95.94 106 GLN A O 1
ATOM 847 N N . LEU A 1 107 ? -6.146 -7.401 -10.613 1.00 95.69 107 LEU A N 1
ATOM 848 C CA . LEU A 1 107 ? -4.775 -7.385 -10.122 1.00 95.69 107 LEU A CA 1
ATOM 849 C C . LEU A 1 107 ? -4.065 -6.141 -10.657 1.00 95.69 107 LEU A C 1
ATOM 851 O O . LEU A 1 107 ? -4.023 -5.918 -11.867 1.00 95.69 107 LEU A O 1
ATOM 855 N N . VAL A 1 108 ? -3.481 -5.354 -9.756 1.00 94.81 108 VAL A N 1
ATOM 856 C CA . VAL A 1 108 ? -2.713 -4.149 -10.084 1.00 94.81 108 VAL A CA 1
ATOM 857 C C . VAL A 1 108 ? -1.276 -4.343 -9.631 1.00 94.81 108 VAL A C 1
ATOM 859 O O . VAL A 1 108 ? -1.001 -4.495 -8.4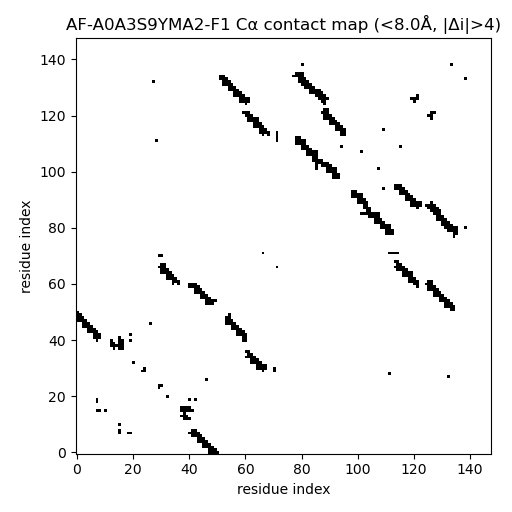41 1.00 94.81 108 VAL A O 1
ATOM 862 N N . LEU A 1 109 ? -0.357 -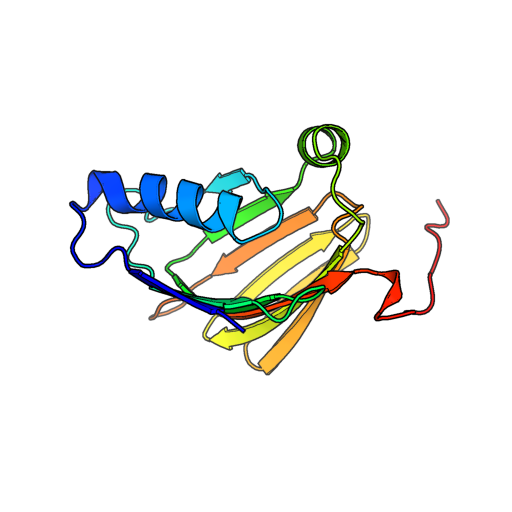4.331 -10.590 1.00 93.38 109 LEU A N 1
ATOM 863 C CA . LEU A 1 109 ? 1.076 -4.433 -10.347 1.00 93.38 109 LEU A CA 1
ATOM 864 C C . LEU A 1 109 ? 1.704 -3.037 -10.309 1.00 93.38 109 LEU A C 1
ATOM 866 O O . LEU A 1 109 ? 1.487 -2.239 -11.219 1.00 93.38 109 LEU A O 1
ATOM 870 N N . VAL A 1 110 ? 2.528 -2.788 -9.296 1.00 92.81 110 VAL A N 1
ATOM 871 C CA . VAL A 1 110 ? 3.331 -1.571 -9.153 1.00 92.81 110 VAL A CA 1
ATOM 872 C C . VAL A 1 110 ? 4.799 -1.956 -8.996 1.00 92.81 110 VAL A C 1
ATOM 874 O O . VAL A 1 110 ? 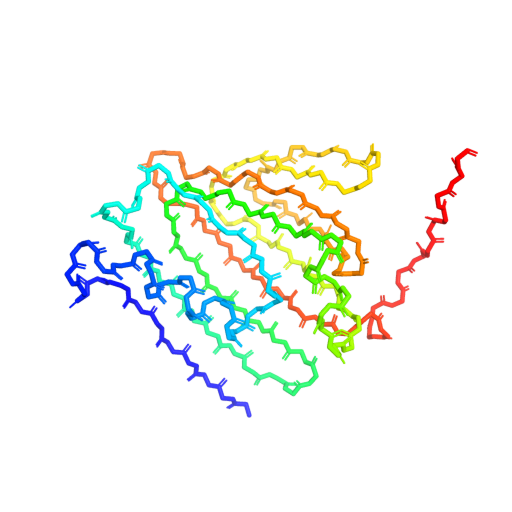5.133 -2.829 -8.193 1.00 92.81 110 VAL A O 1
ATOM 877 N N . ASP A 1 111 ? 5.676 -1.309 -9.761 1.00 91.19 111 ASP A N 1
ATOM 878 C CA . ASP A 1 111 ? 7.128 -1.434 -9.614 1.00 91.19 111 ASP A CA 1
ATOM 879 C C . ASP A 1 111 ? 7.632 -0.438 -8.559 1.00 91.19 111 ASP A C 1
ATOM 881 O O . ASP A 1 111 ? 7.460 0.772 -8.722 1.00 91.19 111 ASP A O 1
ATOM 885 N N . SER A 1 112 ? 8.244 -0.911 -7.469 1.00 90.56 112 SER A N 1
ATOM 886 C CA . SER A 1 112 ? 8.703 -0.033 -6.384 1.00 90.56 112 SER A CA 1
ATOM 887 C C . SER A 1 112 ? 9.901 0.841 -6.773 1.00 90.56 112 SER A C 1
ATOM 889 O O . SER A 1 112 ? 10.221 1.786 -6.042 1.00 90.56 112 SER A O 1
ATOM 891 N N . SER A 1 113 ? 10.569 0.541 -7.894 1.00 89.31 113 SER A N 1
ATOM 892 C CA . SER A 1 113 ? 11.690 1.329 -8.424 1.00 89.31 113 SER A CA 1
ATOM 893 C C . SER A 1 113 ? 11.236 2.607 -9.139 1.00 89.31 113 SER A C 1
ATOM 895 O O . SER A 1 113 ? 12.044 3.507 -9.374 1.00 89.31 113 SER A O 1
ATOM 897 N N . LEU A 1 114 ? 9.939 2.728 -9.446 1.00 91.56 114 LEU A N 1
ATOM 898 C CA . LEU A 1 114 ? 9.370 3.855 -10.177 1.00 91.56 114 LEU A CA 1
ATOM 899 C C . LEU A 1 114 ? 8.380 4.650 -9.309 1.00 91.56 114 LEU A C 1
ATOM 901 O O . LEU A 1 114 ? 7.627 4.066 -8.525 1.00 91.56 114 LEU A O 1
ATOM 905 N N . PRO A 1 115 ? 8.321 5.987 -9.461 1.00 94.12 115 PRO A N 1
ATOM 906 C CA . PRO A 1 115 ? 7.292 6.794 -8.818 1.00 94.12 115 PRO A CA 1
ATOM 907 C C . PRO A 1 115 ? 5.897 6.354 -9.254 1.00 94.12 115 PRO A C 1
ATOM 909 O O . PRO A 1 115 ? 5.683 6.033 -10.425 1.00 94.12 115 PRO A O 1
ATOM 912 N N . PHE A 1 116 ? 4.940 6.391 -8.335 1.00 96.00 116 PHE A N 1
ATOM 913 C CA . PHE A 1 116 ? 3.547 6.108 -8.657 1.00 96.00 116 PHE A CA 1
ATOM 914 C C . PHE A 1 116 ? 2.594 6.927 -7.793 1.00 96.00 116 PHE A C 1
ATOM 916 O O . PHE A 1 116 ? 2.959 7.417 -6.719 1.00 96.00 116 PHE A O 1
ATOM 923 N N . ARG A 1 117 ? 1.352 7.041 -8.262 1.00 97.88 117 ARG A N 1
ATOM 924 C CA . ARG A 1 117 ? 0.216 7.528 -7.480 1.00 97.88 117 ARG A CA 1
ATOM 925 C C . ARG A 1 117 ? -0.910 6.507 -7.548 1.00 97.88 117 ARG A C 1
ATOM 927 O O . ARG A 1 117 ? -1.212 5.996 -8.620 1.00 97.88 117 ARG A O 1
ATOM 934 N N . GLY A 1 118 ? -1.523 6.228 -6.409 1.00 97.56 118 GLY A N 1
ATOM 935 C CA . GLY A 1 118 ? -2.737 5.437 -6.282 1.00 97.56 118 GLY A CA 1
ATOM 936 C C . GLY A 1 118 ? -3.824 6.263 -5.609 1.00 97.56 118 GLY A C 1
ATOM 937 O O . GLY A 1 118 ? -3.562 6.939 -4.618 1.00 97.56 118 GLY A O 1
ATOM 938 N N . GLN A 1 119 ? -5.031 6.208 -6.152 1.00 97.50 119 GLN A N 1
ATOM 939 C CA . GLN A 1 119 ? -6.248 6.712 -5.527 1.00 97.50 119 GLN A CA 1
ATOM 940 C C . GLN A 1 119 ? -7.139 5.503 -5.289 1.00 97.50 119 GLN A C 1
ATOM 942 O O . GLN A 1 119 ? -7.589 4.876 -6.246 1.00 97.50 119 GLN A O 1
ATOM 947 N N . LEU A 1 120 ? -7.302 5.127 -4.026 1.00 97.25 120 LEU A N 1
ATOM 948 C CA . LEU A 1 120 ? -8.046 3.951 -3.601 1.00 97.25 120 LEU A CA 1
ATOM 949 C C . LEU A 1 120 ? -9.324 4.441 -2.939 1.00 97.25 120 LEU A C 1
ATOM 951 O O . LEU A 1 120 ? -9.273 5.181 -1.959 1.00 97.25 120 LEU A O 1
ATOM 955 N N . HIS A 1 121 ? -10.463 4.056 -3.489 1.00 95.06 121 HIS A N 1
ATOM 956 C CA . HIS A 1 121 ? -11.768 4.491 -3.026 1.00 95.06 121 HIS A CA 1
ATOM 957 C C . HIS A 1 121 ? -12.501 3.309 -2.405 1.00 95.06 121 HIS A C 1
ATOM 959 O O . HIS A 1 121 ? -12.797 2.318 -3.082 1.00 95.06 121 HIS A O 1
ATOM 965 N N . GLY A 1 122 ? -12.790 3.428 -1.110 1.00 84.69 122 GLY A N 1
ATOM 966 C CA . GLY A 1 122 ? -13.868 2.663 -0.499 1.00 84.69 122 GLY A CA 1
ATOM 967 C C . GLY A 1 122 ? -15.185 3.289 -0.952 1.00 84.69 122 GLY A C 1
ATOM 968 O O . GLY A 1 122 ? -15.327 4.506 -0.866 1.00 84.69 122 GLY A O 1
ATOM 969 N N . GLU A 1 123 ? -16.092 2.503 -1.533 1.00 73.25 123 GLU A N 1
ATOM 970 C CA . GLU A 1 123 ? -17.392 3.004 -1.999 1.00 73.25 123 GLU A CA 1
ATOM 971 C C . GLU A 1 123 ? -18.346 3.241 -0.806 1.00 73.25 123 GLU A C 1
ATOM 973 O O . GLU A 1 123 ? -18.106 4.105 0.030 1.00 73.25 123 GLU A O 1
ATOM 978 N N . ALA A 1 124 ? -19.437 2.471 -0.692 1.00 68.75 124 ALA A N 1
ATOM 979 C CA . ALA A 1 124 ? -20.298 2.470 0.497 1.00 68.75 124 ALA A CA 1
ATOM 980 C C . ALA A 1 124 ? -19.629 1.799 1.718 1.00 68.75 124 ALA A C 1
ATOM 982 O O . ALA A 1 124 ? -20.104 1.935 2.844 1.00 68.75 124 ALA A O 1
ATOM 983 N N . GLU A 1 125 ? -18.529 1.080 1.484 1.00 78.25 125 GLU A N 1
ATOM 984 C CA . GLU A 1 125 ? -17.719 0.369 2.471 1.00 78.25 125 GLU A CA 1
ATOM 985 C C . GLU A 1 125 ? -16.236 0.755 2.336 1.00 78.25 125 GLU A C 1
ATOM 987 O O . GLU A 1 125 ? -15.854 1.581 1.510 1.00 78.25 125 GLU A O 1
ATOM 992 N N . ASN A 1 126 ? -15.376 0.132 3.139 1.00 92.62 126 ASN A N 1
ATOM 993 C CA . ASN A 1 126 ? -13.928 0.273 3.037 1.00 92.62 126 ASN A CA 1
ATOM 994 C C . ASN A 1 126 ? -13.368 -0.355 1.745 1.00 92.62 126 ASN A C 1
ATOM 996 O O . ASN A 1 126 ? -13.891 -1.344 1.230 1.00 92.62 126 ASN A O 1
ATOM 1000 N N . TYR A 1 127 ? -12.239 0.168 1.268 1.00 97.19 127 TYR A N 1
ATOM 1001 C CA . TYR A 1 127 ? -11.404 -0.519 0.289 1.00 97.19 127 TYR A CA 1
ATOM 1002 C C . TYR A 1 127 ? -10.805 -1.774 0.934 1.00 97.19 127 TYR A C 1
ATOM 1004 O O . TYR A 1 127 ? -10.352 -1.722 2.080 1.00 97.19 127 TYR A O 1
ATOM 1012 N N . ALA A 1 128 ? -10.778 -2.892 0.207 1.00 97.69 128 ALA A N 1
ATOM 1013 C CA . ALA A 1 128 ? -10.199 -4.141 0.693 1.00 97.69 128 ALA A CA 1
ATOM 1014 C C . ALA A 1 128 ? -9.276 -4.764 -0.353 1.00 97.69 128 ALA A C 1
ATOM 1016 O O . ALA A 1 128 ? -9.633 -4.878 -1.529 1.00 97.69 128 ALA A O 1
ATOM 1017 N N . ALA A 1 129 ? -8.097 -5.209 0.078 1.00 97.75 129 ALA A N 1
ATOM 1018 C CA . ALA A 1 129 ? -7.118 -5.817 -0.811 1.00 97.75 129 ALA A CA 1
ATOM 1019 C C . ALA A 1 129 ? -6.264 -6.892 -0.138 1.00 97.75 129 ALA A C 1
ATOM 1021 O O . ALA A 1 129 ? -6.002 -6.856 1.067 1.00 97.75 129 ALA A O 1
ATOM 1022 N N . VAL A 1 130 ? -5.775 -7.813 -0.970 1.00 98.31 130 VAL A N 1
ATOM 1023 C CA . VAL A 1 130 ? -4.581 -8.609 -0.674 1.00 98.31 130 VAL A CA 1
ATOM 1024 C C . VAL A 1 130 ? -3.404 -7.977 -1.400 1.00 98.31 130 VAL A C 1
ATOM 1026 O O . VAL A 1 130 ? -3.461 -7.781 -2.612 1.00 98.31 130 VAL A O 1
ATOM 1029 N N . ILE A 1 131 ? -2.335 -7.673 -0.676 1.00 97.12 131 ILE A N 1
ATOM 1030 C CA . ILE A 1 131 ? -1.109 -7.107 -1.228 1.00 97.12 131 ILE A CA 1
ATOM 1031 C C . ILE A 1 131 ? 0.020 -8.114 -1.059 1.00 97.12 131 ILE A C 1
ATOM 1033 O O . ILE A 1 131 ? 0.262 -8.601 0.044 1.00 97.12 131 ILE A O 1
ATOM 1037 N N . ILE A 1 132 ? 0.719 -8.399 -2.153 1.00 95.69 132 ILE A N 1
ATOM 1038 C CA . ILE A 1 132 ? 1.912 -9.242 -2.176 1.00 95.69 132 ILE A CA 1
ATOM 1039 C C . ILE A 1 132 ? 3.094 -8.359 -2.552 1.00 95.69 132 ILE A C 1
ATOM 1041 O O . ILE A 1 132 ? 3.077 -7.734 -3.613 1.00 95.69 132 ILE A O 1
ATOM 1045 N N . GLN A 1 133 ? 4.118 -8.327 -1.708 1.00 94.19 133 GLN A N 1
ATOM 1046 C CA . GLN A 1 133 ? 5.406 -7.724 -2.024 1.00 94.19 133 GLN A CA 1
ATOM 1047 C C . GLN A 1 133 ? 6.447 -8.815 -2.205 1.00 94.19 133 GLN A C 1
ATOM 1049 O O . GLN A 1 133 ? 6.602 -9.686 -1.351 1.00 94.19 133 GLN A O 1
ATOM 1054 N N . LEU A 1 134 ? 7.148 -8.767 -3.332 1.00 91.94 134 LEU A N 1
ATOM 1055 C CA . LEU A 1 134 ? 8.149 -9.756 -3.696 1.00 91.94 134 LEU A CA 1
ATOM 1056 C C . LEU A 1 134 ? 9.314 -9.099 -4.446 1.00 91.94 134 LEU A C 1
ATOM 1058 O O . LEU A 1 134 ? 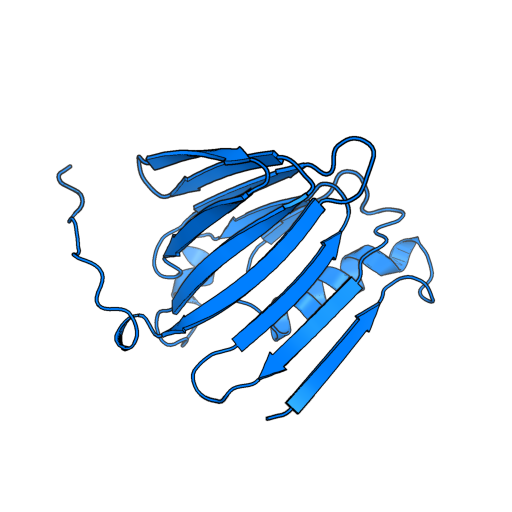9.081 -8.166 -5.218 1.00 91.94 134 LEU A O 1
ATOM 1062 N N . PRO A 1 135 ? 10.563 -9.543 -4.235 1.00 90.50 135 PRO A N 1
ATOM 1063 C CA . PRO A 1 135 ? 11.714 -9.063 -4.974 1.00 90.50 135 PRO A CA 1
ATOM 1064 C C . PRO A 1 135 ? 11.485 -9.230 -6.470 1.00 90.50 135 PRO A C 1
ATOM 1066 O O . PRO A 1 135 ? 10.977 -10.265 -6.910 1.00 90.50 135 PRO A O 1
ATOM 1069 N N . ARG A 1 136 ? 11.899 -8.239 -7.263 1.00 87.62 136 ARG A N 1
ATOM 1070 C CA . ARG A 1 136 ? 11.759 -8.286 -8.729 1.00 87.62 136 ARG A CA 1
ATOM 1071 C C . ARG A 1 136 ? 12.385 -9.542 -9.336 1.00 87.62 136 ARG A C 1
ATOM 1073 O O . ARG A 1 136 ? 11.843 -10.105 -10.279 1.00 87.62 136 ARG A O 1
ATOM 1080 N N . GLU A 1 137 ? 13.488 -10.009 -8.757 1.00 86.00 137 GLU A N 1
ATOM 1081 C CA . GLU A 1 137 ? 14.210 -11.219 -9.171 1.00 86.00 137 GLU A CA 1
ATOM 1082 C C . GLU A 1 137 ? 13.349 -12.496 -9.112 1.00 86.00 137 GLU A C 1
ATOM 1084 O O . GLU A 1 137 ? 13.566 -13.411 -9.902 1.00 86.00 137 GLU A O 1
ATOM 1089 N N . LEU A 1 138 ? 12.354 -12.558 -8.216 1.00 87.56 138 LEU A N 1
ATOM 1090 C CA . LEU A 1 138 ? 11.459 -13.714 -8.079 1.00 87.56 138 LEU A CA 1
ATOM 1091 C C . LEU A 1 138 ? 10.316 -13.716 -9.102 1.00 87.56 138 LEU A C 1
ATOM 1093 O O . LEU A 1 138 ? 9.638 -14.730 -9.265 1.00 87.56 138 LEU A O 1
ATOM 1097 N N . LEU A 1 139 ? 10.094 -12.596 -9.793 1.00 84.00 139 LEU A N 1
ATOM 1098 C CA . LEU A 1 139 ? 9.064 -12.460 -10.815 1.00 84.00 139 LEU A CA 1
ATOM 1099 C C . LEU A 1 139 ? 9.661 -11.774 -12.049 1.00 84.00 139 LEU A C 1
ATOM 1101 O O . LEU A 1 139 ? 9.476 -10.567 -12.227 1.00 84.00 139 LEU A O 1
ATOM 1105 N N . PRO A 1 140 ? 10.375 -12.527 -12.909 1.00 76.25 140 PRO A N 1
ATOM 1106 C CA . PRO A 1 140 ? 11.018 -11.995 -14.105 1.00 76.25 140 PRO A CA 1
ATOM 1107 C C . PRO A 1 140 ? 9.963 -11.650 -15.162 1.00 76.25 140 PRO A C 1
ATOM 1109 O O . PRO A 1 140 ? 9.738 -12.376 -16.130 1.00 76.25 140 PRO A O 1
ATOM 1112 N N . LEU A 1 141 ? 9.269 -10.535 -14.951 1.00 77.00 141 LEU A N 1
ATOM 1113 C CA . LEU A 1 141 ? 8.333 -9.988 -15.915 1.00 77.00 141 LEU A CA 1
ATOM 1114 C C . LEU A 1 141 ? 9.114 -9.410 -17.097 1.00 77.00 141 LEU A C 1
ATOM 1116 O O . LEU A 1 141 ? 10.176 -8.814 -16.897 1.00 77.00 141 LEU A O 1
ATOM 1120 N N . PRO A 1 142 ? 8.599 -9.542 -18.330 1.00 68.88 142 PRO A N 1
ATOM 1121 C CA . PRO A 1 142 ? 9.234 -8.940 -19.489 1.00 68.88 142 PRO A CA 1
ATOM 1122 C C . PRO A 1 142 ? 9.326 -7.422 -19.286 1.00 68.88 142 PRO A C 1
ATOM 1124 O O . PRO A 1 142 ? 8.318 -6.710 -19.284 1.00 68.88 142 PRO A O 1
ATOM 1127 N N . TRP A 1 143 ? 10.550 -6.927 -19.092 1.00 58.19 143 TRP A N 1
ATOM 1128 C CA . TRP A 1 143 ? 10.829 -5.501 -19.006 1.00 58.19 143 TRP A CA 1
ATOM 1129 C C . TRP A 1 143 ? 10.487 -4.857 -20.348 1.00 58.19 143 TRP A C 1
ATOM 1131 O O . TRP A 1 143 ? 11.060 -5.210 -21.379 1.00 58.19 143 TRP A O 1
ATOM 1141 N N . LYS A 1 144 ? 9.554 -3.903 -20.345 1.00 56.19 144 LYS A N 1
ATOM 1142 C CA . LYS A 1 144 ? 9.329 -3.033 -21.499 1.00 56.19 144 LYS A CA 1
ATOM 1143 C C . LYS A 1 144 ? 9.976 -1.688 -21.170 1.00 56.19 144 LYS A C 1
ATOM 1145 O O . LYS A 1 144 ? 9.392 -0.961 -20.362 1.00 56.19 144 LYS A O 1
ATOM 1150 N N . PRO A 1 145 ? 11.172 -1.379 -21.709 1.00 49.94 145 PRO A N 1
ATOM 1151 C CA . PRO A 1 145 ? 11.801 -0.094 -21.456 1.00 49.94 145 PRO A CA 1
ATOM 1152 C C . PRO A 1 145 ? 10.884 1.033 -21.931 1.00 49.94 145 PRO A C 1
ATOM 1154 O O . PRO A 1 145 ? 10.115 0.884 -22.885 1.00 49.94 145 PRO A O 1
ATOM 1157 N N . PHE A 1 146 ? 10.954 2.146 -21.213 1.00 43.28 146 PHE A N 1
ATOM 1158 C CA . PHE A 1 146 ? 10.325 3.398 -21.592 1.00 43.28 146 PHE A CA 1
ATOM 1159 C C . PHE A 1 146 ? 11.031 3.899 -22.858 1.00 43.28 146 PHE A C 1
ATOM 1161 O O . PHE A 1 146 ? 12.197 4.281 -22.796 1.00 43.28 146 PHE A O 1
ATOM 1168 N N . ASN A 1 147 ? 10.357 3.844 -24.004 1.00 39.09 147 ASN A N 1
ATOM 1169 C CA . ASN A 1 147 ? 10.803 4.587 -25.176 1.00 39.09 147 ASN A CA 1
ATOM 1170 C C . ASN A 1 147 ? 10.184 5.975 -25.045 1.00 39.09 147 ASN A C 1
ATOM 1172 O O . ASN A 1 147 ? 8.989 6.130 -25.296 1.00 39.09 147 ASN A O 1
ATOM 1176 N N . GLY A 1 148 ? 10.982 6.920 -24.546 1.00 39.25 148 GLY A N 1
ATOM 1177 C CA . GLY A 1 148 ? 10.699 8.344 -24.716 1.00 39.25 148 GLY A CA 1
ATOM 1178 C C . GLY A 1 148 ? 10.866 8.774 -26.167 1.00 39.25 148 GLY A C 1
ATOM 1179 O O . GLY A 1 148 ? 11.527 8.031 -26.932 1.00 39.25 148 GLY A O 1
#